Protein AF-A0A2K5YGY8-F1 (afdb_monomer)

Foldseek 3Di:
DDDDDPPDDDPPDPVPFCCVQQVPPPVSVVVCVVVVVGPDQPCSVDVDDPDPVSVVCVQPDPDPPDDSCNSDVVPVPDDPDPDQDPVNVVLVVCVVPDVPDDPD

Organism: Mandrillus leucophaeus (NCBI:txid9568)

Secondary structure (DSSP, 8-state):
--------PPP---TTSTHHHHTT-HHHHHHHHHTT-----HHHH-SS-SSGGGGGGTTS-S-TTS-HHHH-GGG-SPP---PPPHHHHHHHHHHHH-TT----

Nearest PDB structures (foldseek):
  8otz-assembly1_Dm  TM=7.493E-01  e=1.792E-09  Bos taurus
  8iyj-assembly1_P2  TM=6.987E-01  e=1.476E-09  Mus musculus
  8iyj-assembly1_P1  TM=7.876E-01  e=3.985E-08  Mus musculus

pLDDT: mean 79.25, std 11.57, range [40.94, 94.19]

Structure (mmCIF, N/CA/C/O backbone):
data_AF-A0A2K5YGY8-F1
#
_entry.id   AF-A0A2K5YGY8-F1
#
loop_
_atom_site.group_PDB
_atom_site.id
_atom_site.type_symbol
_atom_site.label_atom_id
_atom_site.label_alt_id
_atom_site.label_comp_id
_atom_site.label_asym_id
_atom_site.label_entity_id
_atom_site.label_seq_id
_atom_site.pdbx_PDB_ins_code
_atom_site.Cartn_x
_atom_site.Cartn_y
_atom_site.Cartn_z
_atom_site.occupancy
_atom_site.B_iso_or_equiv
_atom_site.auth_seq_id
_atom_site.auth_comp_id
_atom_site.auth_asym_id
_atom_site.auth_atom_id
_atom_site.pdbx_PDB_model_num
ATOM 1 N N . GLN A 1 1 ? -28.965 -18.726 47.560 1.00 40.94 1 GLN A N 1
ATOM 2 C CA . GLN A 1 1 ? -28.360 -17.500 46.996 1.00 40.94 1 GLN A CA 1
ATOM 3 C C . GLN A 1 1 ? -28.145 -17.759 45.513 1.00 40.94 1 GLN A C 1
ATOM 5 O O . GLN A 1 1 ? -27.468 -18.721 45.188 1.00 40.94 1 GLN A O 1
ATOM 10 N N . LYS A 1 2 ? -28.836 -17.025 44.632 1.00 45.22 2 LYS A N 1
ATOM 11 C CA . LYS A 1 2 ? -28.765 -17.214 43.175 1.00 45.22 2 LYS A CA 1
ATOM 12 C C . LYS A 1 2 ? -27.667 -16.286 42.656 1.00 45.22 2 LYS A C 1
ATOM 14 O O . LYS A 1 2 ? -27.772 -15.078 42.843 1.00 45.22 2 LYS A O 1
ATOM 19 N N . GLU A 1 3 ? -26.595 -16.876 42.143 1.00 48.59 3 GLU A N 1
ATOM 20 C CA . GLU A 1 3 ? -25.412 -16.187 41.621 1.00 48.59 3 GLU A CA 1
ATOM 21 C C . GLU A 1 3 ? -25.825 -15.171 40.547 1.00 48.59 3 GLU A C 1
ATOM 23 O O . GLU A 1 3 ? -26.627 -15.476 39.663 1.00 48.59 3 GLU A O 1
ATOM 28 N N . SER A 1 4 ? -25.340 -13.936 40.671 1.00 52.75 4 SER A N 1
ATOM 29 C CA . SER A 1 4 ? -25.601 -12.865 39.715 1.00 52.75 4 SER A CA 1
ATOM 30 C C . SER A 1 4 ? -24.880 -13.170 38.404 1.00 52.75 4 SER A C 1
ATOM 32 O O . SER A 1 4 ? -23.650 -13.190 38.377 1.00 52.75 4 SER A O 1
ATOM 34 N N . GLU A 1 5 ? -25.645 -13.383 37.333 1.00 60.16 5 GLU A N 1
ATOM 35 C CA . GLU A 1 5 ? -25.159 -13.387 35.949 1.00 60.16 5 GLU A CA 1
ATOM 36 C C . GLU A 1 5 ? -24.189 -12.210 35.740 1.00 60.16 5 GLU A C 1
ATOM 38 O O . GLU A 1 5 ? -24.536 -11.066 36.065 1.00 60.16 5 GLU A O 1
ATOM 43 N N . PRO A 1 6 ? -22.962 -12.444 35.246 1.00 57.31 6 PRO A N 1
ATOM 44 C CA . PRO A 1 6 ? -22.018 -11.366 35.051 1.00 57.31 6 PRO A CA 1
ATOM 45 C C . PRO A 1 6 ? -22.545 -10.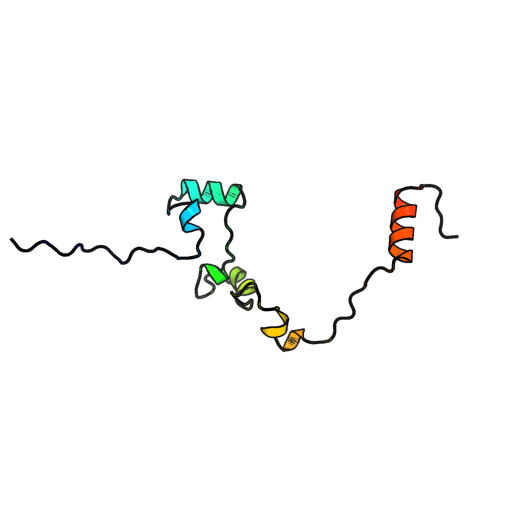480 33.923 1.00 57.31 6 PRO A C 1
ATOM 47 O O . PRO A 1 6 ? -22.626 -10.907 32.774 1.00 57.31 6 PRO A O 1
ATOM 50 N N . THR A 1 7 ? -22.834 -9.217 34.236 1.00 60.75 7 THR A N 1
ATOM 51 C CA . THR A 1 7 ? -23.128 -8.130 33.286 1.00 60.75 7 THR A CA 1
ATOM 52 C C . THR A 1 7 ? -21.887 -7.776 32.453 1.00 60.75 7 THR A C 1
ATOM 54 O O . THR A 1 7 ? -21.477 -6.621 32.356 1.00 60.75 7 THR A O 1
ATOM 57 N N . ARG A 1 8 ? -21.188 -8.774 31.912 1.00 67.56 8 ARG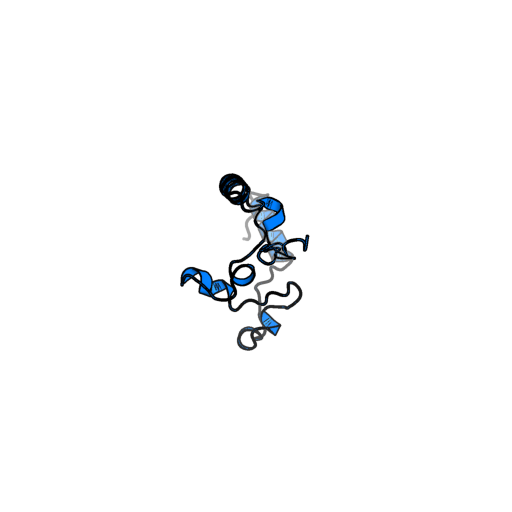 A N 1
ATOM 58 C CA . ARG A 1 8 ? -20.039 -8.568 31.044 1.00 67.56 8 ARG A CA 1
ATOM 59 C C . ARG A 1 8 ? -20.554 -8.461 29.626 1.00 67.56 8 ARG A C 1
ATOM 61 O O . ARG A 1 8 ? -21.099 -9.409 29.070 1.00 67.56 8 ARG A O 1
ATOM 68 N N . LEU A 1 9 ? -20.358 -7.274 29.061 1.00 69.12 9 LEU A N 1
ATOM 69 C CA . LEU A 1 9 ? -20.498 -7.039 27.633 1.00 69.12 9 LEU A CA 1
ATOM 70 C C . LEU A 1 9 ? -19.745 -8.131 26.858 1.00 69.12 9 LEU A C 1
ATOM 72 O O . LEU A 1 9 ? -18.703 -8.600 27.338 1.00 69.12 9 LEU A O 1
ATOM 76 N N . PRO A 1 10 ? -20.247 -8.534 25.675 1.00 60.53 10 PRO A N 1
ATOM 77 C CA . PRO A 1 10 ? -19.564 -9.517 24.854 1.00 60.53 10 PRO A CA 1
ATOM 78 C C . PRO A 1 10 ? -18.115 -9.067 24.647 1.00 60.53 10 PRO A C 1
ATOM 80 O O . PRO A 1 10 ? -17.870 -7.890 24.355 1.00 60.53 10 PRO A O 1
ATOM 83 N N . PRO A 1 11 ? -17.140 -9.965 24.848 1.00 60.38 11 PRO A N 1
ATOM 84 C CA . PRO A 1 11 ? -15.746 -9.589 24.751 1.00 60.38 11 PRO A CA 1
ATOM 85 C C . PRO A 1 11 ? -15.474 -9.120 23.317 1.00 60.38 11 PRO A C 1
ATOM 87 O O . PRO A 1 11 ? -15.756 -9.827 22.349 1.00 60.38 11 PRO A O 1
ATOM 90 N N . ILE A 1 12 ? -14.957 -7.894 23.191 1.00 61.38 12 ILE A N 1
ATOM 91 C CA . ILE A 1 12 ? -14.603 -7.258 21.916 1.00 61.38 12 ILE A CA 1
ATOM 92 C C . ILE A 1 12 ? -13.309 -7.911 21.420 1.00 61.38 12 ILE A C 1
ATOM 94 O O . ILE A 1 12 ? -12.229 -7.331 21.477 1.00 61.38 12 ILE A O 1
ATOM 98 N N . ILE A 1 13 ? -13.394 -9.174 21.020 1.00 54.38 13 ILE A N 1
ATOM 99 C CA . ILE A 1 13 ? -12.272 -9.906 20.447 1.00 54.38 13 ILE A CA 1
ATOM 100 C C . ILE A 1 13 ? -12.504 -9.889 18.943 1.00 54.38 13 ILE A C 1
ATOM 102 O O . ILE A 1 13 ? -13.261 -10.698 18.407 1.00 54.38 13 ILE A O 1
ATOM 106 N N . SER A 1 14 ? -11.878 -8.939 18.247 1.00 57.78 14 SER A N 1
ATOM 107 C CA . SER A 1 14 ? -11.749 -9.045 16.796 1.00 57.78 14 SER A CA 1
ATOM 108 C C . SER A 1 14 ? -10.825 -10.232 16.524 1.00 57.78 14 SER A C 1
ATOM 110 O O . SER A 1 14 ? -9.640 -10.154 16.854 1.00 57.78 14 SER A O 1
ATOM 112 N N . LYS A 1 15 ? -11.355 -11.330 15.976 1.00 57.06 15 LYS A N 1
ATOM 113 C CA . LYS A 1 15 ? -10.578 -12.552 15.705 1.00 57.06 15 LYS A CA 1
ATOM 114 C C . LYS A 1 15 ? -9.336 -12.298 14.833 1.00 57.06 15 LYS A C 1
ATOM 116 O O . LYS A 1 15 ? -8.353 -13.001 15.008 1.00 57.06 15 LYS A O 1
ATOM 121 N N . ASP A 1 16 ? -9.344 -11.229 14.029 1.00 56.94 16 ASP A N 1
ATOM 122 C CA . ASP A 1 16 ? -8.294 -10.923 13.044 1.00 56.94 16 ASP A CA 1
ATOM 123 C C . ASP A 1 16 ? -7.701 -9.499 13.153 1.00 56.94 16 ASP A C 1
ATOM 125 O O . ASP A 1 16 ? -7.068 -9.004 12.223 1.00 56.94 16 ASP A O 1
ATOM 129 N N . GLY A 1 17 ? -7.902 -8.801 14.278 1.00 63.62 17 GLY A N 1
ATOM 130 C CA . GLY A 1 17 ? -7.457 -7.406 14.442 1.00 63.62 17 GLY A CA 1
ATOM 131 C C . GLY A 1 17 ? -6.136 -7.234 15.202 1.00 63.62 17 GLY A C 1
ATOM 132 O O . GLY A 1 17 ? -5.662 -8.136 15.891 1.00 63.62 17 GLY A O 1
ATOM 133 N N . ASN A 1 18 ? -5.576 -6.016 15.180 1.00 71.81 18 ASN A N 1
ATOM 134 C CA . ASN A 1 18 ? -4.352 -5.641 15.922 1.00 71.81 18 ASN A CA 1
ATOM 135 C C . ASN A 1 18 ? -4.492 -5.689 17.458 1.00 71.81 18 ASN A C 1
ATOM 137 O O . ASN A 1 18 ? -3.581 -5.274 18.177 1.00 71.81 18 ASN A O 1
ATOM 141 N N . TYR A 1 19 ? -5.617 -6.183 17.977 1.00 71.56 19 TYR A N 1
ATOM 142 C CA . TYR A 1 19 ? -5.916 -6.249 19.401 1.00 71.56 19 TYR A CA 1
ATOM 143 C C . TYR A 1 19 ? -4.830 -6.987 20.198 1.00 71.56 19 TYR A C 1
ATOM 145 O O . TYR A 1 19 ? -4.476 -6.555 21.293 1.00 71.56 19 TYR A O 1
ATOM 153 N N . SER A 1 20 ? -4.236 -8.043 19.634 1.00 75.00 20 SER A N 1
ATOM 154 C CA . SER A 1 20 ? -3.126 -8.773 20.266 1.00 75.00 20 SER A CA 1
ATOM 155 C C . SER A 1 20 ? -1.880 -7.907 20.491 1.00 75.00 20 SER A C 1
ATOM 157 O O . SER A 1 20 ? -1.132 -8.151 21.435 1.00 75.00 20 SER A O 1
ATOM 159 N N . VAL A 1 21 ? -1.681 -6.872 19.669 1.00 81.00 21 VAL A N 1
ATOM 160 C CA . VAL A 1 21 ? -0.503 -5.998 19.705 1.00 81.00 21 VAL A CA 1
ATOM 161 C C . VAL A 1 21 ? -0.618 -4.954 20.816 1.00 81.00 21 VAL A C 1
ATOM 163 O O . VAL A 1 21 ? 0.340 -4.730 21.551 1.00 81.00 21 VAL A O 1
ATOM 166 N N . HIS A 1 22 ? -1.780 -4.310 20.960 1.00 83.06 22 HIS A N 1
ATOM 167 C CA . HIS A 1 22 ? -1.938 -3.178 21.884 1.00 83.06 22 HIS A CA 1
ATOM 168 C C . HIS A 1 22 ? -2.869 -3.445 23.075 1.00 83.06 22 HIS A C 1
ATOM 170 O O . HIS A 1 22 ? -2.804 -2.703 24.054 1.00 83.06 22 HIS A O 1
ATOM 176 N N . GLN A 1 23 ? -3.710 -4.486 23.034 1.00 83.81 23 GLN A N 1
ATOM 177 C CA . GLN A 1 23 ? -4.636 -4.870 24.115 1.00 83.81 23 GLN A CA 1
ATOM 178 C C . GLN A 1 23 ? -5.506 -3.700 24.619 1.00 83.81 23 GLN A C 1
ATOM 180 O O . GLN A 1 23 ? -5.676 -3.506 25.818 1.00 83.81 23 GLN A O 1
ATOM 185 N N . ASN A 1 24 ? -6.008 -2.862 23.705 1.00 80.50 24 ASN A N 1
ATOM 186 C CA . ASN A 1 24 ? -6.746 -1.618 23.998 1.00 80.50 24 ASN A CA 1
ATOM 187 C C . ASN A 1 24 ? -6.020 -0.583 24.884 1.00 80.50 24 ASN A C 1
ATOM 189 O O . ASN A 1 24 ? -6.641 0.372 25.346 1.00 80.50 24 ASN A O 1
ATOM 193 N N . SER A 1 25 ? -4.704 -0.702 25.075 1.00 88.44 25 SER A N 1
ATOM 194 C CA . SER A 1 25 ? -3.903 0.342 25.714 1.00 88.44 25 SER A CA 1
ATOM 195 C C . SER A 1 25 ? -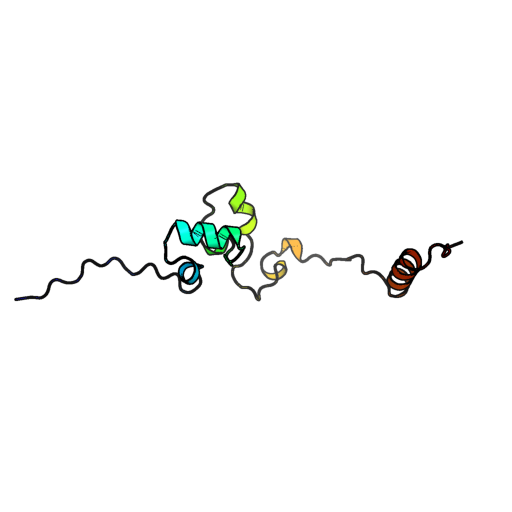3.514 1.425 24.706 1.00 88.44 25 SER A C 1
ATOM 197 O O . SER A 1 25 ? -2.943 1.138 23.652 1.00 88.44 25 SER A O 1
ATOM 199 N N . HIS A 1 26 ? -3.782 2.684 25.054 1.00 88.88 26 HIS A N 1
ATOM 200 C CA . HIS A 1 26 ? -3.443 3.842 24.226 1.00 88.88 26 HIS A CA 1
ATOM 201 C C . HIS A 1 26 ? -1.927 3.987 24.013 1.00 88.88 26 HIS A C 1
ATOM 203 O O . HIS A 1 26 ? -1.469 4.205 22.892 1.00 88.88 26 HIS A O 1
ATOM 209 N N . THR A 1 27 ? -1.130 3.805 25.069 1.00 94.06 27 THR A N 1
ATOM 210 C CA . THR A 1 27 ? 0.334 3.929 24.994 1.00 94.06 27 THR A CA 1
ATOM 211 C C . THR A 1 27 ? 0.937 2.855 24.091 1.00 94.06 27 THR A C 1
ATOM 213 O O . THR A 1 27 ? 1.706 3.170 23.181 1.00 94.06 27 THR A O 1
ATOM 216 N N . ARG A 1 28 ? 0.511 1.597 24.263 1.00 90.12 28 ARG A N 1
ATOM 217 C CA . ARG A 1 28 ? 0.956 0.479 23.418 1.00 90.12 28 ARG A CA 1
ATOM 218 C C . ARG A 1 28 ? 0.516 0.633 21.966 1.00 90.12 28 ARG A C 1
ATOM 220 O O . ARG A 1 28 ? 1.276 0.288 21.066 1.00 90.12 28 ARG A O 1
ATOM 227 N N . TYR A 1 29 ? -0.676 1.181 21.721 1.00 89.56 29 TYR A N 1
ATOM 228 C CA . TYR A 1 29 ? -1.131 1.485 20.365 1.00 89.56 29 TYR A CA 1
ATOM 229 C C . TYR A 1 29 ? -0.189 2.481 19.677 1.00 89.56 29 TYR A C 1
ATOM 231 O O . TYR A 1 29 ? 0.302 2.204 18.585 1.00 89.56 29 TYR A O 1
ATOM 239 N N . HIS A 1 30 ? 0.149 3.593 20.334 1.00 91.75 30 HIS A N 1
ATOM 240 C CA . HIS A 1 30 ? 1.076 4.579 19.767 1.00 91.75 30 HIS A CA 1
ATOM 241 C C . HIS A 1 30 ? 2.495 4.036 19.556 1.00 91.75 30 HIS A C 1
ATOM 243 O O . HIS A 1 30 ? 3.177 4.421 18.604 1.00 91.75 30 HIS A O 1
ATOM 249 N N . GLU A 1 31 ? 2.966 3.131 20.410 1.00 93.06 31 GLU A N 1
ATOM 250 C CA . GLU A 1 31 ? 4.217 2.402 20.174 1.00 93.06 31 GLU A CA 1
ATOM 251 C C . GLU A 1 31 ? 4.139 1.490 18.946 1.00 93.06 31 GLU A C 1
ATOM 253 O O . GLU A 1 31 ? 5.069 1.481 18.139 1.00 93.06 31 GLU A O 1
ATOM 258 N N . ALA A 1 32 ? 3.032 0.768 18.771 1.00 89.50 32 ALA A N 1
ATOM 259 C CA . ALA A 1 32 ? 2.812 -0.098 17.618 1.00 89.50 32 ALA A CA 1
ATOM 260 C C . ALA A 1 32 ? 2.721 0.690 16.302 1.00 89.50 32 ALA A C 1
ATOM 262 O O . ALA A 1 32 ? 3.306 0.266 15.306 1.00 89.50 32 ALA A O 1
ATOM 263 N N . VAL A 1 33 ? 2.055 1.853 16.305 1.00 88.25 33 VAL A N 1
ATOM 264 C CA . VAL A 1 33 ? 2.001 2.774 15.154 1.00 88.25 33 VAL A CA 1
ATOM 265 C C . VAL A 1 33 ? 3.407 3.225 14.765 1.00 88.25 33 VAL A C 1
ATOM 267 O O . VAL A 1 33 ? 3.790 3.098 13.606 1.00 88.25 33 VAL A O 1
ATOM 270 N N . ARG A 1 34 ? 4.206 3.697 15.735 1.00 90.25 34 ARG A N 1
ATOM 271 C CA . ARG A 1 34 ? 5.588 4.149 15.483 1.00 90.25 34 ARG A CA 1
ATOM 272 C C . ARG A 1 34 ? 6.474 3.048 14.905 1.00 90.25 34 ARG A C 1
ATOM 274 O O . ARG A 1 34 ? 7.365 3.337 14.117 1.00 90.25 34 ARG A O 1
ATOM 281 N N . LYS A 1 35 ? 6.231 1.798 15.298 1.00 91.44 35 LYS A N 1
ATOM 282 C CA . LYS A 1 35 ? 6.972 0.624 14.824 1.00 91.44 35 LYS A CA 1
ATOM 283 C C . LYS A 1 35 ? 6.376 -0.013 13.561 1.00 91.44 35 LYS A C 1
ATOM 285 O O . LYS A 1 35 ? 6.886 -1.040 13.132 1.00 91.44 35 LYS A O 1
ATOM 290 N N . VAL A 1 36 ? 5.310 0.555 12.986 1.00 85.50 36 VAL A N 1
ATOM 291 C CA . VAL A 1 36 ? 4.603 0.012 11.807 1.00 85.50 36 VAL A CA 1
ATOM 292 C C . VAL A 1 36 ? 4.187 -1.458 12.019 1.00 85.50 36 VAL A C 1
ATOM 294 O O . VAL A 1 36 ? 4.284 -2.301 11.136 1.00 85.50 36 VAL A O 1
ATOM 297 N N . LEU A 1 37 ? 3.740 -1.788 13.237 1.00 83.00 37 LEU A N 1
ATOM 298 C CA . LEU A 1 37 ? 3.340 -3.154 13.613 1.00 83.00 37 LEU A CA 1
ATOM 299 C C . LEU A 1 37 ? 1.848 -3.431 13.396 1.00 83.00 37 LEU A C 1
ATOM 301 O O . LEU A 1 37 ? 1.405 -4.569 13.548 1.00 83.00 37 LEU A O 1
ATOM 305 N N . LEU A 1 38 ? 1.066 -2.401 13.072 1.00 82.38 38 LEU A N 1
ATOM 306 C CA . LEU A 1 38 ? -0.353 -2.542 12.769 1.00 82.38 38 LEU A CA 1
ATOM 307 C C . LEU A 1 38 ? -0.511 -3.085 11.349 1.00 82.38 38 LEU A C 1
ATOM 309 O O . LEU A 1 38 ? -0.019 -2.492 10.393 1.00 82.38 38 LEU A O 1
ATOM 313 N N . LYS A 1 39 ? -1.201 -4.217 11.217 1.00 71.25 39 LYS A N 1
ATOM 314 C CA . LYS A 1 39 ? -1.323 -4.963 9.956 1.00 71.25 39 LYS A CA 1
ATOM 315 C C . LYS A 1 39 ? -2.557 -4.596 9.135 1.00 71.25 39 LYS A C 1
ATOM 317 O O . LYS A 1 39 ? -2.768 -5.185 8.082 1.00 71.25 39 LYS A O 1
ATOM 322 N N . THR A 1 40 ? -3.393 -3.684 9.627 1.00 74.06 40 THR A N 1
ATOM 323 C CA . THR A 1 40 ? -4.763 -3.543 9.125 1.00 74.06 40 THR A CA 1
ATOM 324 C C . THR A 1 40 ? -5.000 -2.247 8.372 1.00 74.06 40 THR A C 1
ATOM 326 O O . THR A 1 40 ? -4.737 -1.160 8.893 1.00 74.06 40 THR A O 1
ATOM 329 N N . PHE A 1 41 ? -5.609 -2.370 7.199 1.00 75.31 41 PHE A N 1
ATOM 330 C CA . PHE A 1 41 ? -6.175 -1.248 6.461 1.00 75.31 41 PHE A CA 1
ATOM 331 C C . PHE A 1 41 ? -7.510 -0.787 7.081 1.00 75.31 41 PHE A C 1
ATOM 333 O O . PHE A 1 41 ? -8.174 -1.567 7.768 1.00 75.31 41 PHE A O 1
ATOM 340 N N . PRO A 1 42 ? -7.940 0.471 6.863 1.00 76.62 42 PRO A N 1
ATOM 341 C CA . PRO A 1 42 ? -9.178 0.998 7.446 1.00 76.62 42 PRO A CA 1
ATOM 342 C C . PRO A 1 42 ? -10.429 0.177 7.108 1.00 76.62 42 PRO A C 1
ATOM 344 O O . PRO A 1 42 ? -11.277 -0.011 7.978 1.00 76.62 42 PRO A O 1
ATOM 347 N N . ASN A 1 43 ? -10.515 -0.358 5.888 1.00 78.44 43 A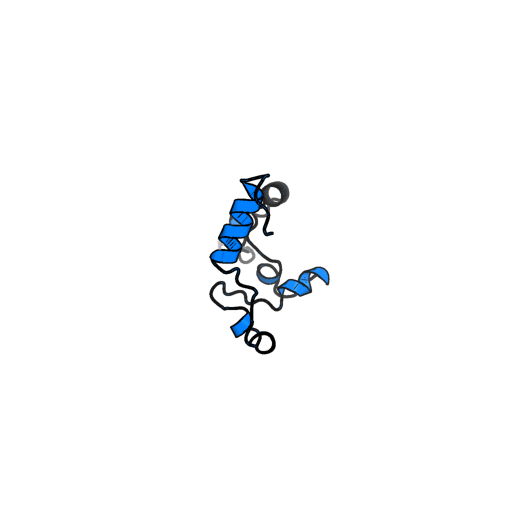SN A N 1
ATOM 348 C CA . ASN A 1 43 ? -11.602 -1.238 5.448 1.00 78.44 43 ASN A CA 1
ATOM 349 C C . ASN A 1 43 ? -11.681 -2.557 6.244 1.00 78.44 43 ASN A C 1
ATOM 351 O O . ASN A 1 43 ? -12.754 -3.143 6.331 1.00 78.44 43 ASN A O 1
ATOM 355 N N . GLN A 1 44 ? -10.582 -3.020 6.848 1.00 76.88 44 GLN A N 1
ATOM 356 C CA . GLN A 1 44 ? -10.541 -4.230 7.680 1.00 76.88 44 GLN A CA 1
ATOM 357 C C . GLN A 1 44 ? -10.953 -3.962 9.133 1.00 76.88 44 GLN A C 1
ATOM 359 O O . GLN A 1 44 ? -11.378 -4.877 9.833 1.00 76.88 44 GLN A O 1
ATOM 364 N N . VAL A 1 45 ? -10.816 -2.717 9.597 1.00 77.19 45 VAL A N 1
ATOM 365 C CA . VAL A 1 45 ? -11.143 -2.321 10.977 1.00 77.19 45 VAL A CA 1
ATOM 366 C C . VAL A 1 45 ? -12.575 -1.806 11.078 1.00 77.19 45 VAL A C 1
ATOM 368 O O . VAL A 1 45 ? -13.279 -2.103 12.043 1.00 77.19 45 VAL A O 1
ATOM 371 N N . PHE A 1 46 ? -13.010 -1.029 10.089 1.00 78.69 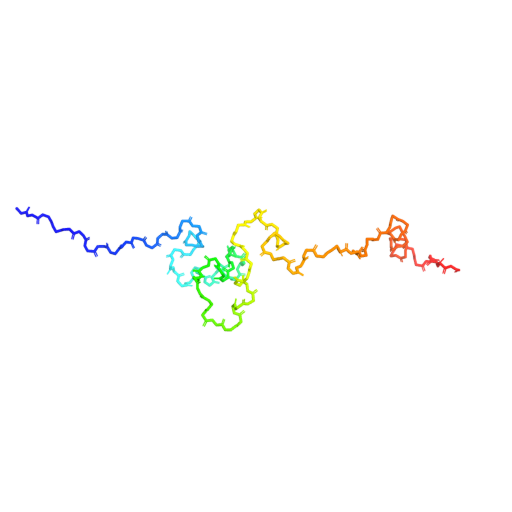46 PHE A N 1
ATOM 372 C CA . PHE A 1 46 ? -14.305 -0.368 10.098 1.00 78.69 46 PHE A CA 1
ATOM 373 C C . PHE A 1 46 ? -15.225 -0.954 9.035 1.00 78.69 46 PHE A C 1
ATOM 375 O O . PHE A 1 46 ? -14.826 -1.195 7.901 1.00 78.69 46 PHE A O 1
ATOM 382 N N . ARG A 1 47 ? -16.502 -1.118 9.393 1.00 81.56 47 ARG A N 1
ATOM 383 C CA . ARG A 1 47 ? -17.540 -1.563 8.454 1.00 81.56 47 ARG A CA 1
ATOM 384 C C . ARG A 1 47 ? -17.851 -0.512 7.383 1.00 81.56 47 ARG A C 1
ATOM 386 O O . ARG A 1 47 ? -18.281 -0.867 6.293 1.00 81.56 47 ARG A O 1
ATOM 393 N N . ILE A 1 48 ? -17.688 0.768 7.714 1.00 83.19 48 ILE A N 1
ATOM 394 C CA . ILE A 1 48 ? -18.018 1.926 6.875 1.00 83.19 48 ILE A CA 1
ATOM 395 C C . ILE A 1 48 ? -16.880 2.948 7.042 1.00 83.19 48 ILE A C 1
ATOM 397 O O . ILE A 1 48 ? -16.355 3.060 8.155 1.00 83.19 48 ILE A O 1
ATOM 401 N N . PRO A 1 49 ? -16.480 3.678 5.985 1.00 87.19 49 PRO A N 1
ATOM 402 C CA . PRO A 1 49 ? -15.487 4.740 6.096 1.00 87.19 49 PRO A CA 1
ATOM 403 C C . PRO A 1 49 ? -15.998 5.838 7.030 1.00 87.19 49 PRO A C 1
ATOM 405 O O . PRO A 1 49 ? -17.095 6.365 6.853 1.00 87.19 49 PRO A O 1
ATOM 408 N N . LEU A 1 50 ? -15.202 6.174 8.043 1.00 87.69 50 LEU A N 1
ATOM 409 C CA . LEU A 1 50 ? -15.521 7.226 9.010 1.00 87.69 50 LEU A CA 1
ATOM 410 C C . LEU A 1 50 ? -15.052 8.601 8.532 1.00 87.69 50 LEU A C 1
ATOM 412 O O . LEU A 1 50 ? -15.583 9.623 8.959 1.00 87.69 50 LEU A O 1
ATOM 416 N N . THR A 1 51 ? -14.043 8.628 7.663 1.00 89.00 51 THR A N 1
ATOM 417 C CA . THR A 1 51 ? -13.519 9.849 7.052 1.00 89.00 51 THR A CA 1
ATOM 418 C C . THR A 1 51 ? -13.441 9.694 5.542 1.00 89.00 51 THR A C 1
ATOM 420 O O . THR A 1 51 ? -13.270 8.590 5.029 1.00 89.00 51 THR A O 1
ATOM 423 N N . ASP A 1 52 ? -13.518 10.809 4.817 1.00 88.50 52 ASP A N 1
ATOM 424 C CA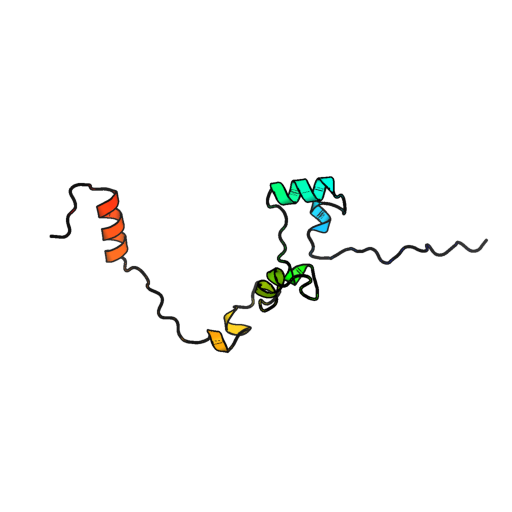 . ASP A 1 52 ? -13.458 10.791 3.352 1.00 88.50 52 ASP A CA 1
ATOM 425 C C . ASP A 1 52 ? -12.136 10.194 2.835 1.00 88.50 52 ASP A C 1
ATOM 427 O O . ASP A 1 52 ? -12.115 9.384 1.914 1.00 88.50 52 ASP A O 1
ATOM 431 N N . ALA A 1 53 ? -11.028 10.463 3.531 1.00 84.62 53 ALA A N 1
ATOM 432 C CA . ALA A 1 53 ? -9.730 9.868 3.219 1.00 84.62 53 ALA A CA 1
ATOM 433 C C . ALA A 1 53 ? -9.699 8.331 3.367 1.00 84.62 53 ALA A C 1
ATOM 435 O O . ALA A 1 53 ? -8.850 7.674 2.766 1.00 84.62 53 ALA A O 1
ATOM 436 N N . GLN A 1 54 ? -10.608 7.732 4.146 1.00 85.00 54 GLN A N 1
ATOM 437 C CA . GLN A 1 54 ? -10.699 6.275 4.270 1.00 85.00 54 GLN A CA 1
ATOM 438 C C . GLN A 1 54 ? -11.397 5.628 3.067 1.00 85.00 54 GLN A C 1
ATOM 440 O O . GLN A 1 54 ? -11.119 4.454 2.800 1.00 85.00 54 GLN A O 1
ATOM 445 N N . ASN A 1 55 ? -12.215 6.376 2.306 1.00 84.62 55 ASN A N 1
ATOM 446 C CA . ASN A 1 55 ? -12.994 5.873 1.163 1.00 84.62 55 ASN A CA 1
ATOM 447 C C . ASN A 1 55 ? -12.135 5.127 0.133 1.00 84.62 55 ASN A C 1
ATOM 449 O O . ASN A 1 55 ? -12.588 4.146 -0.457 1.00 84.62 55 ASN A O 1
ATOM 453 N N . PHE A 1 56 ? -10.872 5.530 -0.037 1.00 80.62 56 PHE A N 1
ATOM 454 C CA . PHE A 1 56 ? -9.969 4.937 -1.023 1.00 80.62 56 PHE A CA 1
ATOM 455 C C . PHE A 1 56 ? -9.712 3.439 -0.823 1.00 80.62 56 PHE A C 1
ATOM 457 O O . PHE A 1 56 ? -9.395 2.762 -1.784 1.00 80.62 56 PHE A O 1
ATOM 464 N N . SER A 1 57 ? -9.823 2.888 0.384 1.00 78.50 57 SER A N 1
ATOM 465 C CA . SER A 1 57 ? -9.556 1.452 0.606 1.00 78.50 57 SER A CA 1
ATOM 466 C C . SER A 1 57 ? -10.817 0.585 0.586 1.00 78.50 57 SER A C 1
ATOM 468 O O . SER A 1 57 ? -10.731 -0.634 0.481 1.00 78.50 57 SER A O 1
ATOM 470 N N . PHE A 1 58 ? -12.004 1.191 0.659 1.00 85.56 58 PHE A N 1
ATOM 471 C CA . PHE A 1 58 ? -13.258 0.457 0.866 1.00 85.56 58 PHE A CA 1
ATOM 472 C C . PHE A 1 58 ? -13.756 -0.311 -0.357 1.00 85.56 58 PHE A C 1
ATOM 474 O O . PHE A 1 58 ? -14.591 -1.198 -0.214 1.00 85.56 58 PHE A O 1
ATOM 481 N N . TRP A 1 59 ? -13.239 -0.005 -1.544 1.00 79.62 59 TRP A N 1
ATOM 482 C CA . TRP A 1 59 ? -13.531 -0.779 -2.748 1.00 79.62 59 TRP A CA 1
ATOM 483 C C . TRP A 1 59 ? -12.677 -2.051 -2.869 1.00 79.62 59 TRP A C 1
ATOM 485 O O . TRP A 1 59 ? -12.996 -2.921 -3.677 1.00 79.62 59 TRP A O 1
ATOM 495 N N . GLN A 1 60 ? -11.593 -2.165 -2.094 1.00 79.50 60 GLN A N 1
ATOM 496 C CA . GLN A 1 60 ? -10.710 -3.327 -2.108 1.00 79.50 60 GLN A CA 1
ATOM 497 C C . GLN A 1 60 ? -11.315 -4.466 -1.279 1.00 79.50 60 GLN A C 1
ATOM 499 O O . GLN A 1 60 ? -11.798 -4.240 -0.169 1.00 79.50 60 GLN A O 1
ATOM 504 N N . SER A 1 61 ? -11.265 -5.693 -1.805 1.00 79.38 61 SER A N 1
ATOM 505 C CA . SER A 1 61 ? -11.736 -6.890 -1.102 1.00 79.38 61 SER A CA 1
ATOM 506 C C . SER A 1 61 ? -10.908 -7.181 0.151 1.00 79.38 61 SER A C 1
ATOM 508 O O . SER A 1 61 ? -9.695 -6.968 0.176 1.00 79.38 61 SER A O 1
ATOM 510 N N . HIS A 1 62 ? -11.561 -7.720 1.182 1.00 77.38 62 HIS A N 1
ATOM 511 C CA . HIS A 1 62 ? -10.910 -8.151 2.425 1.00 77.38 62 HIS A CA 1
ATOM 512 C C . HIS A 1 62 ? -10.086 -9.428 2.259 1.00 77.38 62 HIS A C 1
ATOM 514 O O . HIS A 1 62 ? -9.161 -9.663 3.035 1.00 77.38 62 HIS A O 1
ATOM 520 N N . ASP A 1 63 ? -10.410 -10.227 1.244 1.00 79.69 63 ASP A N 1
ATOM 521 C CA . ASP A 1 63 ? -9.769 -11.508 0.983 1.00 79.69 63 ASP A CA 1
ATOM 522 C C . ASP A 1 63 ? -8.407 -11.316 0.295 1.00 79.69 63 ASP A C 1
ATOM 524 O O . ASP A 1 63 ? -8.354 -10.812 -0.832 1.00 79.69 63 ASP A O 1
ATOM 528 N N . PRO A 1 64 ? -7.294 -11.758 0.914 1.00 74.25 64 PRO A N 1
ATOM 529 C CA . PRO A 1 64 ? -5.947 -11.544 0.381 1.00 74.25 64 PRO A CA 1
ATOM 530 C C . PRO A 1 64 ? -5.654 -12.360 -0.888 1.00 74.25 64 PRO A C 1
ATOM 532 O O . PRO A 1 64 ? -4.664 -12.099 -1.566 1.00 74.25 64 PRO A O 1
ATOM 535 N N . GLY A 1 65 ? -6.485 -13.360 -1.196 1.00 79.75 65 GLY A N 1
ATOM 536 C CA . GLY A 1 65 ? -6.357 -14.189 -2.396 1.00 79.75 65 GLY A CA 1
ATOM 537 C C . GLY A 1 65 ? -7.116 -13.656 -3.610 1.00 79.75 65 GLY A C 1
ATOM 538 O O . GLY A 1 65 ? -6.879 -14.135 -4.716 1.00 79.75 65 GLY A O 1
ATOM 539 N N . VAL A 1 66 ? -8.014 -12.685 -3.422 1.00 83.44 66 VAL A N 1
ATOM 540 C CA . VAL A 1 66 ? -8.838 -12.159 -4.512 1.00 83.44 66 VAL A CA 1
ATOM 541 C C . VAL A 1 66 ? -8.040 -11.112 -5.264 1.00 83.44 66 VAL A C 1
ATOM 543 O O . VAL A 1 66 ? -7.568 -10.119 -4.700 1.00 83.44 66 VAL A O 1
ATOM 546 N N . ARG A 1 67 ? -7.882 -11.332 -6.567 1.00 81.00 67 ARG A N 1
ATOM 547 C CA . ARG A 1 67 ? -7.213 -10.348 -7.411 1.00 81.00 67 ARG A CA 1
ATOM 548 C C . ARG A 1 67 ? -8.100 -9.108 -7.517 1.00 81.00 67 ARG A C 1
ATOM 550 O O . ARG A 1 67 ? -9.305 -9.258 -7.717 1.00 81.00 67 ARG A O 1
ATOM 557 N N . PRO A 1 68 ? -7.552 -7.881 -7.471 1.00 80.12 68 PRO A N 1
ATOM 558 C CA . PRO A 1 68 ? -8.357 -6.676 -7.669 1.00 80.12 68 PRO A CA 1
ATOM 559 C C . PRO A 1 68 ? -9.190 -6.748 -8.953 1.00 80.12 68 PRO A C 1
ATOM 561 O O . PRO A 1 68 ? -10.332 -6.296 -8.983 1.00 80.12 68 PRO A O 1
ATOM 564 N N . GLU A 1 69 ? -8.636 -7.366 -10.002 1.00 82.62 69 GLU A N 1
ATOM 565 C CA . GLU A 1 69 ? -9.319 -7.568 -11.277 1.00 82.62 69 GLU A CA 1
ATOM 566 C C . GLU A 1 69 ? -10.584 -8.428 -11.163 1.00 82.62 69 GLU A C 1
ATOM 568 O O . GLU A 1 69 ? -11.531 -8.231 -11.920 1.00 82.62 69 GLU A O 1
ATOM 573 N N . GLU A 1 70 ? -10.643 -9.361 -10.217 1.00 82.38 70 GLU A N 1
ATOM 574 C CA . GLU A 1 70 ? -11.824 -10.190 -9.973 1.00 82.38 70 GLU A CA 1
ATOM 575 C C . GLU A 1 70 ? -12.920 -9.380 -9.280 1.00 82.38 70 GLU A C 1
ATOM 577 O O . GLU A 1 70 ? -14.068 -9.418 -9.726 1.00 82.38 70 GLU A O 1
ATOM 582 N N . THR A 1 71 ? -12.553 -8.576 -8.282 1.00 82.06 71 THR A N 1
ATOM 583 C CA . THR A 1 71 ? -13.470 -7.684 -7.556 1.00 82.06 71 THR A CA 1
ATOM 584 C C . THR A 1 71 ? -14.004 -6.551 -8.439 1.00 82.06 71 THR A C 1
ATOM 586 O O . THR A 1 71 ? -15.146 -6.124 -8.277 1.00 82.06 71 THR A O 1
ATOM 589 N N . MET A 1 72 ? -13.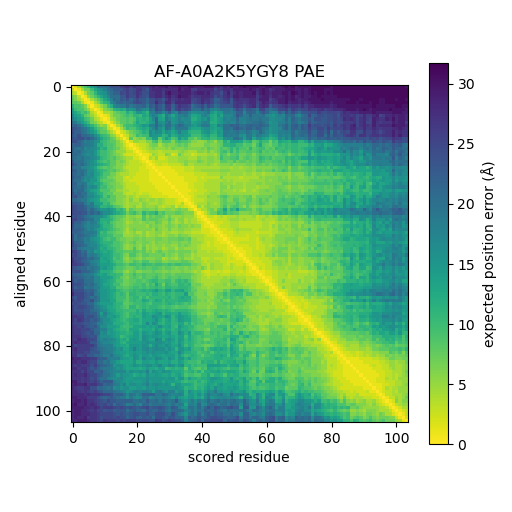208 -6.063 -9.397 1.00 81.12 72 MET A N 1
ATOM 590 C CA . MET A 1 72 ? -13.535 -4.884 -10.203 1.00 81.12 72 MET A CA 1
ATOM 591 C C . MET A 1 72 ? -13.536 -5.171 -11.711 1.00 81.12 72 MET A C 1
ATOM 593 O O . MET A 1 72 ? -12.487 -5.156 -12.358 1.00 81.12 72 MET A O 1
ATOM 597 N N . PRO A 1 73 ? -14.717 -5.340 -12.333 1.00 80.62 73 PRO A N 1
ATOM 598 C CA . PRO A 1 73 ? -14.817 -5.626 -13.764 1.00 80.62 73 PRO A CA 1
ATOM 599 C C . PRO A 1 73 ? -14.192 -4.551 -14.664 1.00 80.62 73 PRO A C 1
ATOM 601 O O . PRO A 1 73 ? -13.637 -4.873 -15.710 1.00 80.62 73 PRO A O 1
ATOM 604 N N . TRP A 1 74 ? -14.235 -3.281 -14.248 1.00 80.56 74 TRP A N 1
ATOM 605 C CA . TRP A 1 74 ? -13.752 -2.147 -15.044 1.00 80.56 74 TRP A CA 1
ATOM 606 C C . TRP A 1 74 ? -12.220 -2.061 -15.159 1.00 80.56 74 TRP A C 1
ATOM 608 O O . TRP A 1 74 ? -11.727 -1.347 -16.028 1.00 80.56 74 TRP A O 1
ATOM 618 N N . ILE A 1 75 ? -11.455 -2.810 -14.351 1.00 82.25 75 ILE A N 1
ATOM 619 C CA . ILE A 1 75 ? -9.985 -2.899 -14.472 1.00 82.25 75 ILE A CA 1
ATOM 620 C C . ILE A 1 75 ? -9.491 -4.174 -15.168 1.00 82.25 75 ILE A C 1
ATOM 622 O O . ILE A 1 75 ? -8.275 -4.380 -15.238 1.00 82.25 75 ILE A O 1
ATOM 626 N N . ARG A 1 76 ? -10.397 -5.024 -15.676 1.00 83.56 76 ARG A N 1
ATOM 627 C CA . ARG A 1 76 ? -10.066 -6.306 -16.336 1.00 83.56 76 ARG A CA 1
ATOM 628 C C . ARG A 1 76 ? -9.482 -6.162 -17.744 1.00 83.56 76 ARG A C 1
ATOM 630 O O . ARG A 1 76 ? -9.162 -7.166 -18.374 1.00 83.56 76 ARG A O 1
ATOM 637 N N . SER A 1 77 ? -9.352 -4.942 -18.251 1.00 84.75 77 SER A N 1
ATOM 638 C CA . SER A 1 77 ? -8.774 -4.688 -19.568 1.00 84.75 77 SER A CA 1
ATOM 639 C C . SER A 1 77 ? -7.343 -5.244 -19.664 1.00 84.75 77 SER A C 1
ATOM 641 O O . SER A 1 77 ? -6.567 -5.070 -18.718 1.00 84.75 77 SER A O 1
ATOM 643 N N . PRO A 1 78 ? -6.958 -5.876 -20.792 1.00 85.88 78 PRO A N 1
ATOM 644 C CA . PRO A 1 78 ? -5.590 -6.335 -21.010 1.00 85.88 78 PRO A CA 1
ATOM 645 C C . PRO A 1 78 ? -4.583 -5.200 -20.796 1.00 85.88 78 PRO A C 1
ATOM 647 O O . PRO A 1 78 ? -4.666 -4.148 -21.434 1.00 85.88 78 PRO A O 1
ATOM 650 N N . ARG A 1 79 ? -3.632 -5.405 -19.880 1.00 81.12 79 ARG A N 1
ATOM 651 C CA . ARG A 1 79 ? -2.573 -4.433 -19.588 1.00 81.12 79 ARG A CA 1
ATOM 652 C C . ARG A 1 79 ? -1.320 -4.791 -20.376 1.00 81.12 79 ARG A C 1
ATOM 654 O O . ARG A 1 79 ? -0.815 -5.903 -20.268 1.00 81.12 79 ARG A O 1
ATOM 661 N N . HIS A 1 80 ? -0.790 -3.821 -21.109 1.00 86.44 80 HIS A N 1
ATOM 662 C CA . HIS A 1 80 ? 0.473 -3.938 -21.834 1.00 86.44 80 HIS A CA 1
ATOM 663 C C . HIS A 1 80 ? 1.556 -3.216 -21.034 1.00 86.44 80 HIS A C 1
ATOM 665 O O . HIS A 1 80 ? 1.979 -2.114 -21.378 1.00 86.44 80 HIS A O 1
ATOM 671 N N . CYS A 1 81 ? 1.927 -3.794 -19.891 1.00 82.88 81 CYS A N 1
ATOM 672 C CA . CYS A 1 81 ? 2.966 -3.218 -19.045 1.00 82.88 81 CYS A CA 1
ATOM 673 C C . CYS A 1 81 ? 4.280 -3.128 -19.829 1.00 82.88 81 CYS A C 1
ATOM 675 O O . CYS A 1 81 ? 4.638 -4.054 -20.558 1.00 82.88 81 CYS A O 1
ATOM 677 N N . LEU A 1 82 ? 5.027 -2.041 -19.642 1.00 88.50 82 LEU A N 1
ATOM 678 C CA . LEU A 1 82 ? 6.392 -1.943 -20.149 1.00 88.50 82 LEU A CA 1
ATOM 679 C C . LEU A 1 82 ? 7.276 -2.925 -19.372 1.00 88.50 82 LEU A C 1
ATOM 681 O O . LEU A 1 82 ? 7.734 -2.635 -18.267 1.00 88.50 82 LEU A O 1
ATOM 685 N N . ILE A 1 83 ? 7.490 -4.108 -19.940 1.00 88.56 83 ILE A N 1
ATOM 686 C CA . ILE A 1 83 ? 8.420 -5.103 -19.409 1.00 88.56 83 ILE A CA 1
ATOM 687 C C . ILE A 1 83 ? 9.771 -4.850 -20.070 1.00 88.56 83 ILE A C 1
ATOM 689 O O . ILE A 1 83 ? 9.908 -4.963 -21.287 1.00 88.56 83 ILE A O 1
ATOM 693 N N . LYS A 1 84 ? 10.777 -4.485 -19.267 1.00 92.38 84 LYS A N 1
ATOM 694 C CA . LYS A 1 84 ? 12.145 -4.312 -19.768 1.00 92.38 84 LYS A CA 1
ATOM 695 C C . LYS A 1 84 ? 12.655 -5.645 -20.309 1.00 92.38 84 LYS A C 1
ATOM 697 O O . LYS A 1 84 ? 12.645 -6.642 -19.588 1.00 92.38 84 LYS A O 1
ATOM 702 N N . SER A 1 85 ? 13.106 -5.637 -21.561 1.00 93.31 85 SER A N 1
ATOM 703 C CA . SER A 1 85 ? 13.770 -6.790 -22.167 1.00 93.31 85 SER A CA 1
ATOM 704 C C . SER A 1 85 ? 15.102 -7.081 -21.470 1.00 93.31 85 SER A C 1
ATOM 706 O O . SER A 1 85 ? 15.674 -6.196 -20.828 1.00 93.31 85 SER A O 1
ATOM 708 N N . GLU A 1 86 ? 15.629 -8.294 -21.640 1.00 94.19 86 GLU A N 1
ATOM 709 C CA . GLU A 1 86 ? 16.965 -8.651 -21.140 1.00 94.19 86 GLU A CA 1
ATOM 710 C C . GLU A 1 86 ? 18.047 -7.713 -21.693 1.00 94.19 86 GLU A C 1
ATOM 712 O O . GLU A 1 86 ? 18.908 -7.259 -20.946 1.00 94.19 86 GLU A O 1
ATOM 717 N N . MET A 1 87 ? 17.940 -7.308 -22.965 1.00 93.19 87 MET A N 1
ATOM 718 C CA . MET A 1 87 ? 18.843 -6.317 -23.561 1.00 93.19 87 MET A CA 1
ATOM 719 C C . MET A 1 87 ? 18.731 -4.952 -22.880 1.00 93.19 87 MET A C 1
ATOM 721 O O . MET A 1 87 ? 19.744 -4.322 -22.597 1.00 93.19 87 MET A O 1
ATOM 725 N N . THR A 1 88 ? 17.512 -4.499 -22.572 1.00 91.88 88 THR A N 1
ATOM 726 C CA . THR A 1 88 ? 17.292 -3.232 -21.857 1.00 91.88 88 THR A CA 1
ATOM 727 C C . THR A 1 88 ? 17.874 -3.289 -20.445 1.00 91.88 88 THR A C 1
ATOM 729 O O . THR A 1 88 ? 18.531 -2.346 -20.021 1.00 91.88 88 THR A O 1
ATOM 732 N N . ARG A 1 89 ? 17.688 -4.406 -19.729 1.00 92.56 89 ARG A N 1
ATOM 733 C CA . ARG A 1 89 ? 18.275 -4.604 -18.393 1.00 92.56 89 ARG A CA 1
ATOM 734 C C . ARG A 1 89 ? 19.800 -4.636 -18.435 1.00 92.56 89 ARG A C 1
ATOM 736 O O . ARG A 1 89 ? 20.435 -4.029 -17.579 1.00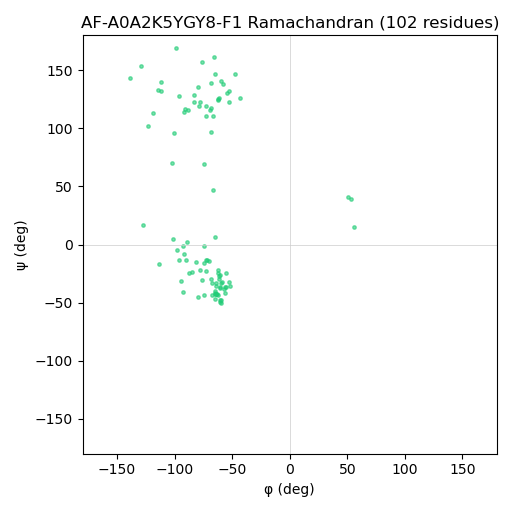 92.56 89 ARG A O 1
ATOM 743 N N . PHE A 1 90 ? 20.376 -5.319 -19.423 1.00 90.62 90 PHE A N 1
ATOM 744 C CA . PHE A 1 90 ? 21.821 -5.362 -19.626 1.00 90.62 90 PHE A CA 1
ATOM 745 C C . PHE A 1 90 ? 22.385 -3.963 -19.886 1.00 90.62 90 PHE A C 1
ATOM 747 O O . PHE A 1 90 ? 23.342 -3.564 -19.233 1.00 90.62 90 PHE A O 1
ATOM 754 N N . MET A 1 91 ? 21.756 -3.198 -20.780 1.00 88.50 91 MET A N 1
ATOM 755 C CA . MET A 1 91 ? 22.152 -1.819 -21.080 1.00 88.50 91 MET A CA 1
ATOM 756 C C . MET A 1 91 ? 22.084 -0.924 -19.838 1.00 88.50 91 MET A C 1
ATOM 758 O O . MET A 1 91 ? 23.057 -0.236 -19.537 1.00 88.50 91 MET A O 1
ATOM 762 N N . ASP A 1 92 ? 20.982 -0.982 -19.081 1.00 89.75 92 ASP A N 1
ATOM 763 C CA . ASP A 1 92 ? 20.832 -0.234 -17.825 1.00 89.75 92 ASP A CA 1
ATOM 764 C C . ASP A 1 92 ? 21.960 -0.570 -16.835 1.00 89.75 92 ASP A C 1
ATOM 766 O O . ASP A 1 92 ? 22.521 0.316 -16.192 1.00 89.75 92 ASP A O 1
ATOM 770 N N . HIS A 1 93 ? 22.319 -1.853 -16.727 1.00 90.56 93 HIS A N 1
ATOM 771 C CA . HIS A 1 93 ? 23.404 -2.303 -15.862 1.00 90.56 93 HIS A CA 1
ATOM 772 C C . HIS A 1 93 ? 24.775 -1.821 -16.358 1.00 90.56 93 HIS A C 1
ATOM 774 O O . HIS A 1 93 ? 25.581 -1.353 -15.556 1.00 90.56 93 HIS A O 1
ATOM 780 N N . SER A 1 94 ? 25.056 -1.895 -17.659 1.00 87.81 94 SER A N 1
ATOM 781 C CA . SER A 1 94 ? 26.333 -1.449 -18.227 1.00 87.81 94 SER A CA 1
ATOM 782 C C . SER A 1 94 ? 26.544 0.056 -18.070 1.00 87.81 94 SER A C 1
ATOM 784 O O . SER A 1 94 ? 27.622 0.459 -17.652 1.00 87.81 94 SER A O 1
ATOM 786 N N . ILE A 1 95 ? 25.509 0.876 -18.291 1.00 86.38 95 ILE A N 1
ATOM 787 C CA . ILE A 1 95 ? 25.570 2.339 -18.096 1.00 86.38 95 ILE A CA 1
ATOM 788 C C . ILE A 1 95 ? 25.899 2.703 -16.639 1.00 86.38 95 ILE A C 1
ATOM 790 O O . ILE A 1 95 ? 26.608 3.674 -16.381 1.00 86.38 95 ILE A O 1
ATOM 794 N N . LEU A 1 96 ? 25.374 1.945 -15.672 1.00 87.12 96 LEU A N 1
ATOM 795 C CA . LEU A 1 96 ? 25.618 2.204 -14.251 1.00 87.12 96 LEU A CA 1
ATOM 796 C C . LEU A 1 96 ? 27.012 1.761 -13.791 1.00 87.12 96 LEU A C 1
ATOM 798 O O . LEU A 1 96 ? 27.559 2.366 -12.870 1.00 87.12 96 LEU A O 1
ATOM 802 N N . ASN A 1 97 ? 27.575 0.714 -14.399 1.00 87.38 97 ASN A N 1
ATOM 803 C CA . ASN A 1 97 ? 28.859 0.151 -13.977 1.00 87.38 97 ASN A CA 1
ATOM 804 C C . ASN A 1 97 ? 30.055 0.707 -14.748 1.00 87.38 97 ASN A C 1
ATOM 806 O O . ASN A 1 97 ? 31.145 0.801 -14.185 1.00 87.38 97 ASN A O 1
ATOM 810 N N . ASP A 1 98 ? 29.871 1.072 -16.014 1.00 84.62 98 ASP A N 1
ATOM 811 C CA . ASP A 1 98 ? 30.939 1.560 -16.871 1.00 84.62 98 ASP A CA 1
ATOM 812 C C . ASP A 1 98 ? 30.643 2.986 -17.339 1.00 84.62 98 ASP A C 1
ATOM 814 O O . ASP A 1 98 ? 29.733 3.257 -18.119 1.00 84.62 98 ASP A O 1
ATOM 818 N N . ARG A 1 99 ? 31.468 3.921 -16.863 1.00 80.38 99 ARG A N 1
ATOM 819 C CA . ARG A 1 99 ? 31.365 5.350 -17.179 1.00 80.38 99 ARG A CA 1
ATOM 820 C C . ARG A 1 99 ? 31.806 5.676 -18.609 1.00 80.38 99 ARG A C 1
ATOM 822 O O . ARG A 1 99 ? 31.586 6.797 -19.061 1.00 80.38 99 ARG A O 1
ATOM 829 N N . THR A 1 100 ? 32.458 4.730 -19.284 1.00 84.31 100 THR A N 1
ATOM 830 C CA . THR A 1 100 ? 32.908 4.848 -20.678 1.00 84.31 100 THR A CA 1
ATOM 831 C C . THR A 1 100 ? 31.954 4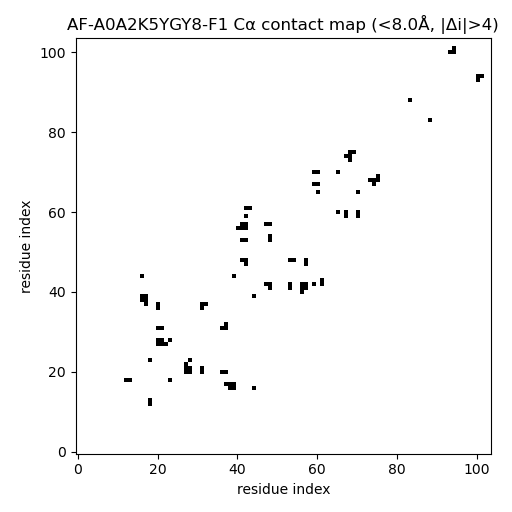.189 -21.669 1.00 84.31 100 THR A C 1
ATOM 833 O O . THR A 1 100 ? 32.138 4.325 -22.876 1.00 84.31 100 THR A O 1
ATOM 836 N N . PHE A 1 101 ? 30.909 3.521 -21.178 1.00 78.06 101 PHE A N 1
ATOM 837 C CA . PHE A 1 101 ? 29.900 2.902 -22.017 1.00 78.06 101 PHE A CA 1
ATOM 838 C C . PHE A 1 101 ? 29.005 3.970 -22.661 1.00 78.06 101 PHE A C 1
ATOM 840 O O . PHE A 1 101 ? 28.196 4.610 -21.985 1.00 78.06 101 PHE A O 1
ATOM 847 N N . SER A 1 102 ? 29.122 4.139 -23.978 1.00 75.50 102 SER A N 1
ATOM 848 C CA . SER A 1 102 ? 28.158 4.873 -24.795 1.00 75.50 102 SER A CA 1
ATOM 849 C C . SER A 1 102 ? 27.470 3.921 -25.769 1.00 75.50 102 SER A C 1
ATOM 851 O O . SER A 1 102 ? 28.094 3.104 -26.445 1.00 75.50 102 SER A O 1
ATOM 853 N N . LEU A 1 103 ? 26.142 4.020 -25.833 1.00 68.94 103 LEU A N 1
ATOM 854 C CA . LEU A 1 103 ? 25.431 3.624 -27.037 1.00 68.94 103 LEU A CA 1
ATOM 855 C C . LEU A 1 103 ? 25.755 4.743 -28.033 1.00 68.94 103 LEU A C 1
ATOM 857 O O . LEU A 1 103 ? 25.430 5.884 -27.713 1.00 68.94 103 LEU A O 1
ATOM 861 N N . TYR A 1 104 ? 26.390 4.417 -29.160 1.00 65.31 104 TYR A N 1
ATOM 862 C CA . TYR A 1 104 ? 26.988 5.329 -30.160 1.00 65.31 104 TYR A CA 1
ATOM 863 C C . TYR A 1 104 ? 28.443 5.729 -29.897 1.00 65.31 104 TYR A C 1
ATOM 865 O O . TYR A 1 104 ? 28.754 6.238 -28.797 1.00 65.31 104 TYR A O 1
#

Solvent-accessible surface area (backbone atoms only — not comparable to full-atom values): 7105 Å² total; per-residue (Å²): 136,83,81,77,79,76,91,66,72,79,79,90,69,62,93,87,50,63,49,87,77,26,68,86,36,69,70,44,40,57,52,32,58,77,66,67,63,64,86,71,56,67,52,78,77,35,98,61,70,89,46,78,84,44,50,80,47,60,83,57,74,89,54,89,83,61,51,69,48,75,80,33,73,91,64,57,65,89,78,84,72,91,72,79,47,71,67,53,51,50,51,57,50,44,54,74,74,34,92,83,64,60,94,121

Mean predicted aligned error: 12.34 Å

Sequence (104 aa):
QKESEPTRLPPIISKDGNYSVHQNSHTRYHEAVRKVLLKTFPNQVFRIPLTDAQNFSFWQSHDPGVRPEETMPWIRSPRHCLIKSEMTRFMDHSILNDRTFSLY

Radius of gyration: 25.04 Å; Cα contacts (8 Å, |Δi|>4): 55; chains: 1; bounding box: 62×28×77 Å

InterPro domains:
  IPR038775 Sperm microtubule inner protein 11 [PF22593] (2-104)
  IPR038775 Sperm microtubule inner protein 11 [PTHR35263] (2-104)